Protein AF-A0A954RH42-F1 (afdb_monomer)

Structure (mmCIF, N/CA/C/O backbone):
data_AF-A0A954RH42-F1
#
_entry.id   AF-A0A954RH42-F1
#
loop_
_atom_site.group_PDB
_atom_site.id
_atom_site.type_symbol
_atom_site.label_atom_id
_atom_site.label_alt_id
_atom_site.label_comp_id
_atom_site.label_asym_id
_atom_site.label_entity_id
_atom_site.label_seq_id
_atom_site.pdbx_PDB_ins_code
_atom_site.Cartn_x
_atom_site.Cartn_y
_atom_site.Cartn_z
_atom_site.occupancy
_atom_site.B_iso_or_equiv
_atom_site.auth_seq_id
_atom_site.auth_comp_id
_atom_site.auth_asym_id
_atom_site.auth_atom_id
_atom_site.pdbx_PDB_model_num
ATOM 1 N N . MET A 1 1 ? 5.351 -13.773 -3.159 1.00 61.72 1 MET A N 1
ATOM 2 C CA . MET A 1 1 ? 5.066 -12.357 -2.846 1.00 61.72 1 MET A CA 1
ATOM 3 C C . MET A 1 1 ? 3.568 -12.250 -2.644 1.00 61.72 1 MET A C 1
ATOM 5 O O . MET A 1 1 ? 2.848 -12.523 -3.592 1.00 61.72 1 MET A O 1
ATOM 9 N N . GLN A 1 2 ? 3.104 -11.986 -1.424 1.00 82.44 2 GLN A N 1
ATOM 10 C CA . GLN A 1 2 ? 1.673 -11.911 -1.117 1.00 82.44 2 GLN A CA 1
ATOM 11 C C . GLN A 1 2 ? 1.332 -10.461 -0.787 1.00 82.44 2 GLN A C 1
ATOM 13 O O . GLN A 1 2 ? 1.901 -9.901 0.145 1.00 82.44 2 GLN A O 1
ATOM 18 N N . ILE A 1 3 ? 0.458 -9.848 -1.583 1.00 88.94 3 ILE A N 1
ATOM 19 C CA . ILE A 1 3 ? -0.014 -8.484 -1.335 1.00 88.94 3 ILE A CA 1
ATOM 20 C C . ILE A 1 3 ? -1.004 -8.546 -0.160 1.00 88.94 3 ILE A C 1
ATOM 22 O O . ILE A 1 3 ? -1.892 -9.401 -0.179 1.00 88.94 3 ILE A O 1
ATOM 26 N N . PRO A 1 4 ? -0.865 -7.696 0.874 1.00 91.44 4 PRO A N 1
ATOM 27 C CA . PRO A 1 4 ? -1.839 -7.631 1.955 1.00 91.44 4 PRO A CA 1
ATOM 28 C C . PRO A 1 4 ? -3.216 -7.255 1.401 1.00 91.44 4 PRO A C 1
ATOM 30 O O . PRO A 1 4 ? -3.291 -6.350 0.564 1.00 91.44 4 PRO A O 1
ATOM 33 N N . PRO A 1 5 ? -4.304 -7.891 1.860 1.00 92.81 5 PRO A N 1
ATOM 34 C CA . PRO A 1 5 ? -5.644 -7.634 1.333 1.00 92.81 5 PRO A CA 1
ATOM 35 C C . PRO A 1 5 ? -6.058 -6.162 1.480 1.00 92.81 5 PRO A C 1
ATOM 37 O O . PRO A 1 5 ? -6.729 -5.609 0.613 1.00 92.81 5 PRO A O 1
ATOM 40 N N . GLU A 1 6 ? -5.595 -5.487 2.533 1.00 92.38 6 GLU A N 1
ATOM 41 C CA . GLU A 1 6 ? -5.819 -4.060 2.757 1.00 92.38 6 GLU A CA 1
ATOM 42 C C . GLU A 1 6 ? -5.150 -3.202 1.673 1.00 92.38 6 GLU A C 1
ATOM 44 O O . GLU A 1 6 ? -5.703 -2.179 1.271 1.00 92.38 6 GLU A O 1
ATOM 49 N N . PHE A 1 7 ? -3.983 -3.626 1.172 1.00 94.44 7 PHE A N 1
ATOM 50 C CA . PHE A 1 7 ? -3.280 -2.936 0.092 1.00 94.44 7 PHE A CA 1
ATOM 51 C C . PHE A 1 7 ? -3.897 -3.226 -1.275 1.00 94.44 7 PHE A C 1
ATOM 53 O O . PHE A 1 7 ? -4.089 -2.316 -2.078 1.00 94.44 7 PHE A O 1
ATOM 60 N N . GLU A 1 8 ? -4.276 -4.477 -1.523 1.00 93.81 8 GLU A N 1
ATOM 61 C CA . GLU A 1 8 ? -4.954 -4.871 -2.758 1.00 93.81 8 GLU A CA 1
ATOM 62 C C . GLU A 1 8 ? -6.298 -4.148 -2.932 1.00 93.81 8 GLU A C 1
ATOM 64 O O . GLU A 1 8 ? -6.616 -3.697 -4.036 1.00 93.81 8 GLU A O 1
ATOM 69 N N . ALA A 1 9 ? -7.057 -3.961 -1.848 1.00 93.25 9 ALA A N 1
ATOM 70 C CA . ALA A 1 9 ? -8.326 -3.236 -1.869 1.00 93.25 9 ALA A CA 1
ATOM 71 C C . ALA A 1 9 ? -8.158 -1.769 -2.306 1.00 93.25 9 ALA A C 1
ATOM 73 O O . ALA A 1 9 ? -8.902 -1.278 -3.164 1.00 93.25 9 ALA A O 1
ATOM 74 N N . VAL A 1 10 ? -7.158 -1.064 -1.762 1.00 92.94 10 VAL A N 1
ATOM 75 C CA . VAL A 1 10 ? -6.911 0.345 -2.120 1.00 92.94 10 VAL A CA 1
ATOM 76 C C . VAL A 1 10 ? -6.260 0.499 -3.496 1.00 92.94 10 VAL A C 1
ATOM 78 O O . VAL A 1 10 ? -6.582 1.456 -4.201 1.00 92.94 10 VAL A O 1
ATOM 81 N N . LEU A 1 11 ? -5.417 -0.453 -3.922 1.00 93.44 11 LEU A N 1
ATOM 82 C CA . LEU A 1 11 ? -4.859 -0.49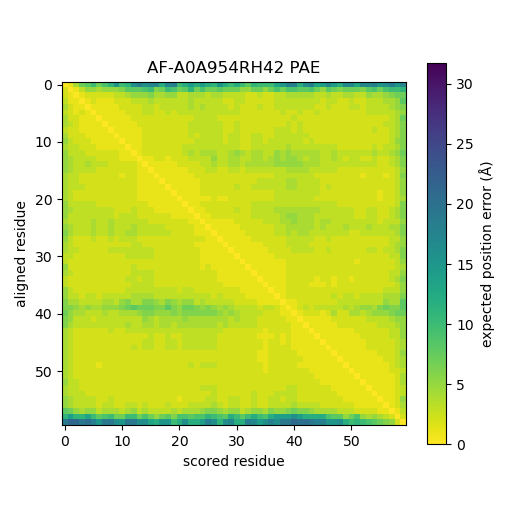9 -5.280 1.00 93.44 11 LEU A CA 1
ATOM 83 C C . LEU A 1 11 ? -5.956 -0.746 -6.318 1.00 93.44 11 LEU 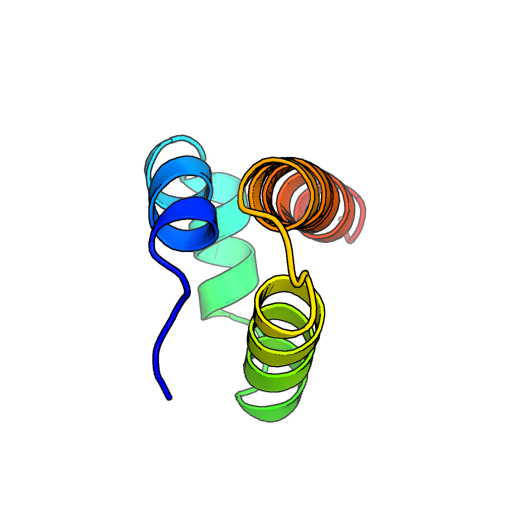A C 1
ATOM 85 O O . LEU A 1 11 ? -5.998 -0.075 -7.343 1.00 93.44 11 LEU A O 1
ATOM 89 N N . SER A 1 12 ? -6.879 -1.670 -6.046 1.00 91.44 12 SER A N 1
ATOM 90 C CA . SER A 1 12 ? -7.998 -1.970 -6.951 1.00 91.44 12 SER A CA 1
ATOM 91 C C . SER A 1 12 ? -8.958 -0.791 -7.103 1.00 91.44 12 SER A C 1
ATOM 93 O O . SER A 1 12 ? -9.559 -0.623 -8.160 1.00 91.44 12 SER A O 1
ATOM 95 N N . SER A 1 13 ? -9.062 0.049 -6.071 1.00 93.12 13 SER A N 1
ATOM 96 C CA . SER A 1 13 ? -9.853 1.284 -6.108 1.00 93.12 13 SER A CA 1
ATOM 97 C C . SER A 1 13 ? -9.150 2.427 -6.859 1.00 93.12 13 SER A C 1
ATOM 99 O O . SER A 1 13 ? -9.810 3.380 -7.264 1.00 93.12 13 SER A O 1
ATOM 101 N N . ASN A 1 14 ? -7.828 2.345 -7.066 1.00 93.44 14 ASN A N 1
ATOM 102 C CA . ASN A 1 14 ? -7.012 3.386 -7.697 1.00 93.44 14 ASN A CA 1
ATOM 103 C C . ASN A 1 14 ? -6.182 2.817 -8.857 1.00 93.44 14 ASN A C 1
ATOM 105 O O . ASN A 1 14 ? -5.008 2.476 -8.705 1.00 93.44 14 ASN A O 1
ATOM 109 N N . THR A 1 15 ? -6.774 2.772 -10.051 1.00 92.19 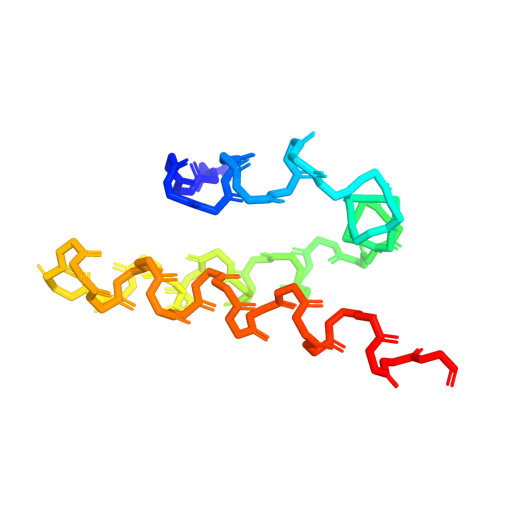15 THR A N 1
ATOM 110 C CA . THR A 1 15 ? -6.140 2.214 -11.259 1.00 92.19 15 THR A CA 1
ATOM 111 C C . THR A 1 15 ? -4.806 2.882 -11.622 1.00 92.19 15 THR A C 1
ATOM 113 O O . THR A 1 15 ? -3.891 2.203 -12.092 1.00 92.19 15 THR A O 1
ATOM 116 N N . GLU A 1 16 ? -4.658 4.193 -11.391 1.00 93.12 16 GLU A N 1
ATOM 117 C CA . GLU A 1 16 ? -3.395 4.910 -11.633 1.00 93.12 16 GLU A CA 1
ATOM 118 C C . GLU A 1 16 ? -2.289 4.412 -10.694 1.00 93.12 16 GLU A C 1
ATOM 120 O O . GLU A 1 16 ? -1.237 3.975 -11.160 1.00 93.12 16 GLU A O 1
ATOM 125 N N . ALA A 1 17 ? -2.560 4.368 -9.387 1.00 93.62 17 ALA A N 1
ATOM 126 C CA . ALA A 1 17 ? -1.615 3.863 -8.394 1.00 93.62 17 ALA A CA 1
ATOM 127 C C . ALA A 1 17 ? -1.268 2.388 -8.630 1.00 93.62 17 ALA A C 1
ATOM 129 O O . ALA A 1 17 ? -0.103 2.011 -8.525 1.00 93.62 17 ALA A O 1
ATOM 130 N N . LYS A 1 18 ? -2.248 1.565 -9.028 1.00 93.81 18 LYS A N 1
ATOM 131 C CA . LYS A 1 18 ? -2.010 0.177 -9.442 1.00 93.81 18 LYS A CA 1
ATOM 132 C C . LYS A 1 18 ? -1.056 0.095 -10.631 1.00 93.81 18 LYS A C 1
ATOM 134 O O . LYS A 1 18 ? -0.101 -0.669 -10.593 1.00 93.81 18 LYS A O 1
ATOM 139 N N . THR A 1 19 ? -1.264 0.920 -11.654 1.00 93.88 19 THR A N 1
ATOM 140 C CA . THR A 1 19 ? -0.390 0.955 -12.836 1.00 93.88 19 THR A CA 1
ATOM 141 C C . THR A 1 19 ? 1.034 1.380 -12.473 1.00 93.88 19 THR A C 1
ATOM 143 O O . THR A 1 19 ? 1.995 0.805 -12.982 1.00 93.88 19 THR A O 1
ATOM 146 N N . LEU A 1 20 ? 1.189 2.371 -11.589 1.00 93.88 20 LEU A N 1
ATOM 147 C CA . LEU A 1 20 ? 2.498 2.805 -11.094 1.00 93.88 20 LEU A CA 1
ATOM 148 C C . LEU A 1 20 ? 3.174 1.696 -10.283 1.00 93.88 20 LEU A C 1
ATOM 150 O O . LEU A 1 20 ? 4.327 1.365 -10.548 1.00 93.88 20 LEU A O 1
ATOM 154 N N . PHE A 1 21 ? 2.438 1.062 -9.370 1.00 93.44 21 PHE A N 1
ATOM 155 C CA . PHE A 1 21 ? 2.921 -0.064 -8.577 1.00 93.44 21 PHE A CA 1
ATOM 156 C C . PHE A 1 21 ? 3.361 -1.245 -9.452 1.00 93.44 21 PHE A C 1
ATOM 158 O O . PHE A 1 21 ? 4.451 -1.779 -9.261 1.00 93.44 21 PHE A O 1
ATOM 165 N N . ASP A 1 22 ? 2.570 -1.617 -10.459 1.00 91.56 22 ASP A N 1
ATOM 166 C CA . ASP A 1 22 ? 2.880 -2.719 -11.376 1.00 91.56 22 ASP A CA 1
ATOM 167 C C . ASP A 1 22 ? 4.116 -2.428 -12.246 1.00 91.56 22 ASP A C 1
ATOM 169 O O . ASP A 1 22 ? 4.845 -3.351 -12.618 1.00 91.56 22 ASP A O 1
ATOM 173 N N . ARG A 1 23 ? 4.410 -1.149 -12.520 1.00 93.44 23 ARG A N 1
ATOM 174 C CA . ARG A 1 23 ? 5.633 -0.713 -13.217 1.00 93.44 23 ARG A CA 1
ATOM 175 C C . ARG A 1 23 ? 6.876 -0.708 -12.330 1.00 93.44 23 ARG A C 1
ATOM 177 O O . ARG A 1 23 ? 7.985 -0.724 -12.866 1.00 93.44 23 ARG A O 1
ATOM 184 N N . LEU A 1 24 ? 6.727 -0.685 -11.004 1.00 91.81 24 LEU A N 1
ATOM 185 C CA . LEU A 1 24 ? 7.874 -0.686 -10.101 1.00 91.81 24 LEU A CA 1
ATOM 186 C C . LEU A 1 24 ? 8.669 -1.998 -10.200 1.00 91.81 24 LEU A C 1
ATOM 188 O O . LEU A 1 24 ? 8.089 -3.076 -10.357 1.00 91.81 24 LEU A O 1
ATOM 192 N N . PRO A 1 25 ? 10.000 -1.944 -10.022 1.00 94.00 25 PRO A N 1
ATOM 193 C CA . PRO A 1 25 ? 10.816 -3.135 -9.839 1.00 94.00 25 PRO A CA 1
ATOM 194 C C . PRO A 1 25 ? 10.295 -4.043 -8.707 1.00 94.00 25 PRO A C 1
ATOM 196 O O . PRO A 1 25 ? 9.772 -3.544 -7.704 1.00 94.00 25 PRO A O 1
ATOM 199 N N . PRO A 1 26 ? 10.487 -5.375 -8.802 1.00 91.69 26 PRO A N 1
ATOM 200 C CA . PRO A 1 26 ? 10.059 -6.316 -7.765 1.00 91.69 26 PRO A CA 1
ATOM 201 C C . PRO A 1 26 ? 10.586 -6.001 -6.355 1.00 91.69 26 PRO A C 1
ATOM 203 O O . PRO A 1 26 ? 9.888 -6.276 -5.379 1.00 91.69 26 PRO A O 1
ATOM 206 N N . SER A 1 27 ? 11.782 -5.413 -6.232 1.00 93.25 27 SER A N 1
ATOM 207 C C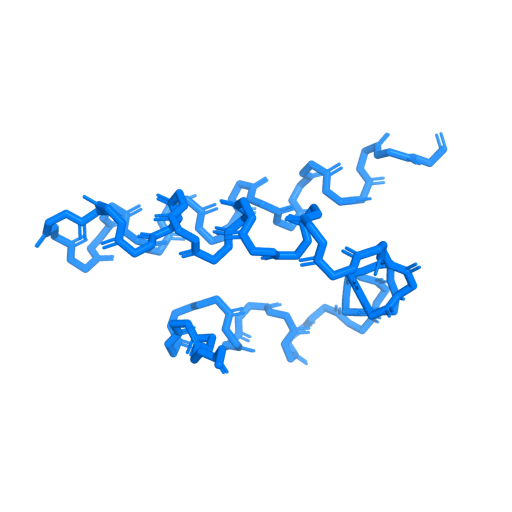A . SER A 1 27 ? 12.352 -4.974 -4.950 1.00 93.25 27 SER A CA 1
ATOM 208 C C . SER A 1 27 ? 11.491 -3.897 -4.286 1.00 93.25 27 SER A C 1
ATOM 210 O O . SER A 1 27 ? 11.006 -4.114 -3.180 1.00 93.25 27 SER A O 1
ATOM 212 N N . HIS A 1 28 ? 11.189 -2.806 -4.995 1.00 91.50 28 HIS A N 1
ATOM 213 C CA . HIS A 1 28 ? 10.346 -1.722 -4.481 1.00 91.50 28 HIS A CA 1
ATOM 214 C C . HIS A 1 28 ? 8.932 -2.205 -4.152 1.00 91.50 28 HIS A C 1
ATOM 216 O O . HIS A 1 28 ? 8.381 -1.870 -3.107 1.00 91.50 28 HIS A O 1
ATOM 222 N N . ARG A 1 29 ? 8.345 -3.064 -4.998 1.00 93.88 29 ARG A N 1
ATOM 223 C CA . ARG A 1 29 ? 7.046 -3.679 -4.678 1.00 93.88 29 ARG A CA 1
ATOM 224 C C . ARG A 1 29 ? 7.100 -4.485 -3.377 1.00 93.88 29 ARG A C 1
ATOM 226 O O . ARG A 1 29 ? 6.148 -4.453 -2.603 1.00 93.88 29 ARG A O 1
ATOM 233 N N . SER A 1 30 ? 8.203 -5.196 -3.133 1.00 93.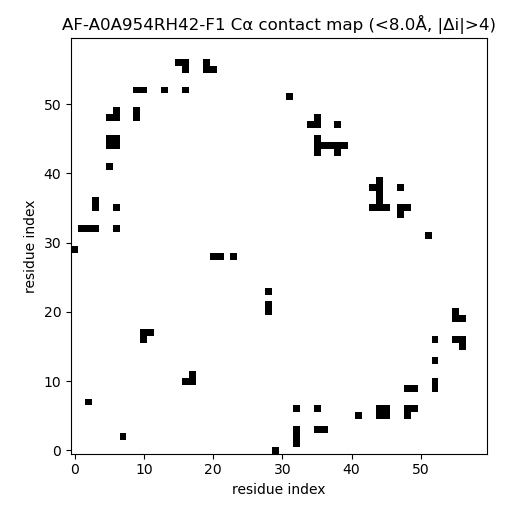81 30 SER A N 1
ATOM 234 C CA . SER A 1 30 ? 8.398 -5.979 -1.904 1.00 93.81 30 SER A CA 1
ATOM 235 C C . SER A 1 30 ? 8.533 -5.086 -0.681 1.00 93.81 30 SER A C 1
ATOM 237 O O . SER A 1 30 ? 7.981 -5.419 0.360 1.00 93.81 30 SER A O 1
ATOM 239 N N . GLU A 1 31 ? 9.204 -3.942 -0.806 1.00 94.62 31 G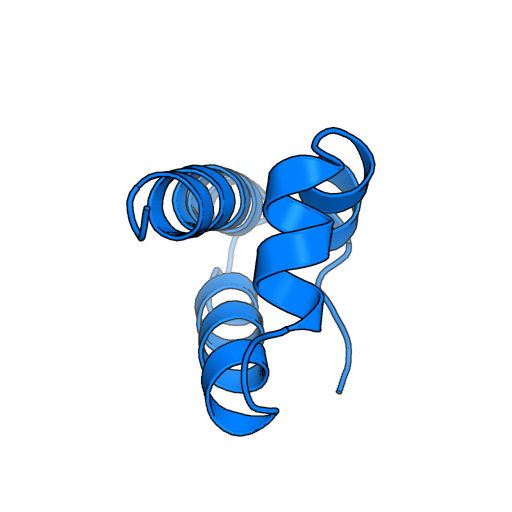LU A N 1
ATOM 240 C CA . GLU A 1 31 ? 9.323 -2.962 0.276 1.00 94.62 31 GLU A CA 1
ATOM 241 C C . GLU A 1 31 ? 7.955 -2.433 0.711 1.00 94.62 31 GLU A C 1
ATOM 243 O O . GLU A 1 31 ? 7.644 -2.487 1.899 1.00 94.62 31 GLU A O 1
ATOM 248 N N . TYR A 1 32 ? 7.093 -2.027 -0.229 1.00 94.44 32 TYR A N 1
ATOM 249 C CA . TYR A 1 32 ? 5.724 -1.606 0.096 1.00 94.44 32 TYR A CA 1
ATOM 250 C C . TYR A 1 32 ? 4.916 -2.725 0.762 1.00 94.44 32 TYR A C 1
ATOM 252 O O . TYR A 1 32 ? 4.269 -2.502 1.785 1.00 94.44 32 TYR A O 1
ATOM 260 N N . ILE A 1 33 ? 4.973 -3.943 0.213 1.00 94.38 33 ILE A N 1
ATOM 261 C CA . ILE A 1 33 ? 4.272 -5.109 0.767 1.00 94.38 33 ILE A CA 1
ATOM 262 C C . ILE A 1 33 ? 4.742 -5.410 2.193 1.00 94.38 33 ILE A C 1
ATOM 264 O O . ILE A 1 33 ? 3.908 -5.610 3.078 1.00 94.38 33 ILE A O 1
ATOM 268 N N . ASN A 1 34 ? 6.054 -5.424 2.429 1.00 94.50 34 ASN A N 1
ATOM 269 C CA . ASN A 1 34 ? 6.636 -5.703 3.738 1.00 94.50 34 ASN A CA 1
ATOM 270 C C . ASN A 1 34 ? 6.287 -4.596 4.731 1.00 94.50 34 ASN A C 1
ATOM 272 O O . ASN A 1 34 ? 5.780 -4.886 5.811 1.00 94.50 34 ASN A O 1
ATOM 276 N N . TRP A 1 35 ? 6.448 -3.332 4.337 1.00 95.12 35 TRP A N 1
ATOM 277 C CA . TRP A 1 35 ? 6.107 -2.186 5.171 1.00 95.12 35 TRP A CA 1
ATOM 278 C C . TRP A 1 35 ? 4.635 -2.199 5.586 1.00 95.12 35 TRP A C 1
ATOM 280 O O . TRP A 1 35 ? 4.314 -1.956 6.748 1.00 95.12 35 TRP A O 1
ATOM 290 N N . ILE A 1 36 ? 3.713 -2.535 4.686 1.0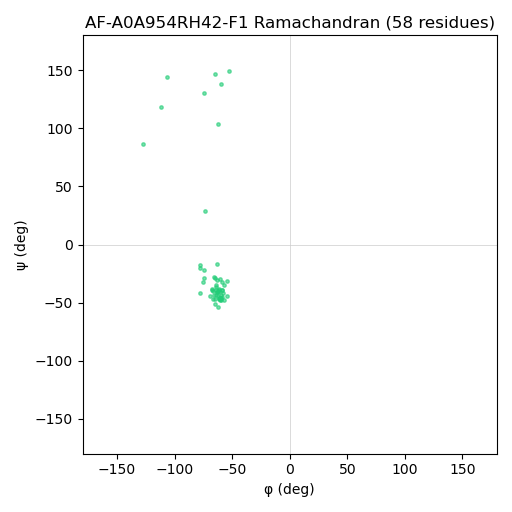0 94.88 36 ILE A N 1
ATOM 291 C CA . ILE A 1 36 ? 2.297 -2.653 5.048 1.00 94.88 36 ILE A CA 1
ATOM 292 C C . ILE A 1 36 ? 2.081 -3.870 5.957 1.00 94.88 36 ILE A C 1
ATOM 294 O O . ILE A 1 36 ? 1.430 -3.741 6.991 1.00 94.88 36 ILE A O 1
ATOM 298 N N . SER A 1 37 ? 2.680 -5.022 5.639 1.00 93.19 37 SER A N 1
ATOM 299 C CA . SER A 1 37 ? 2.543 -6.271 6.411 1.00 93.19 37 SER A CA 1
ATOM 300 C C . SER A 1 37 ? 3.081 -6.178 7.842 1.00 93.19 37 SER A C 1
ATOM 302 O O . SER A 1 37 ? 2.546 -6.817 8.744 1.00 93.19 37 SER A O 1
ATOM 304 N N . GLU A 1 38 ? 4.102 -5.354 8.080 1.00 93.5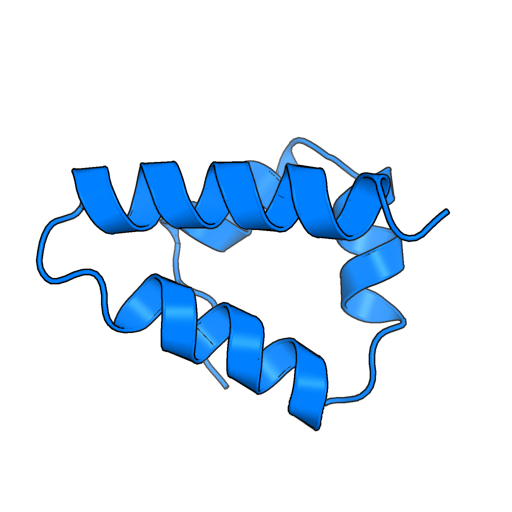0 38 GLU A N 1
ATOM 305 C CA . GLU A 1 38 ? 4.661 -5.089 9.412 1.00 93.50 38 GLU A CA 1
ATOM 306 C C . GLU A 1 38 ? 3.662 -4.423 10.376 1.00 93.50 38 GLU A C 1
ATOM 308 O O . GLU A 1 38 ? 3.862 -4.428 11.596 1.00 93.50 38 GLU A O 1
ATOM 313 N N . GLY A 1 39 ? 2.571 -3.846 9.861 1.00 93.88 39 GLY A N 1
ATOM 314 C CA . GLY A 1 39 ? 1.478 -3.342 10.681 1.00 93.88 39 GLY A CA 1
ATOM 315 C C . GLY A 1 39 ? 0.812 -4.472 11.473 1.00 93.88 39 GLY A C 1
ATOM 316 O O . GLY A 1 39 ? -0.000 -5.231 10.945 1.00 93.88 39 GLY A O 1
ATOM 317 N N . LYS A 1 40 ? 1.111 -4.558 12.778 1.00 89.19 40 LYS A N 1
ATOM 318 C CA . LYS A 1 40 ? 0.537 -5.582 13.676 1.00 89.19 40 LYS A CA 1
ATOM 319 C C . LYS A 1 40 ? -0.989 -5.508 13.785 1.00 89.19 40 LYS A C 1
ATOM 321 O O . LYS A 1 40 ? -1.630 -6.523 14.035 1.00 89.19 40 LYS A O 1
ATOM 326 N N . ARG A 1 41 ? -1.566 -4.314 13.627 1.00 94.06 41 ARG A N 1
ATOM 327 C CA . ARG A 1 41 ? -3.015 -4.074 13.662 1.00 94.06 41 ARG A CA 1
ATOM 328 C C . ARG A 1 41 ? -3.534 -3.811 12.258 1.00 94.06 41 ARG A C 1
ATOM 330 O O . ARG A 1 41 ? -2.871 -3.123 11.484 1.00 94.06 41 ARG A O 1
ATOM 337 N N . GLU A 1 42 ? -4.739 -4.293 11.979 1.00 91.44 42 GLU A N 1
ATOM 338 C CA . GLU A 1 42 ? -5.430 -4.070 10.706 1.00 91.44 42 GLU A CA 1
ATOM 339 C C . GLU A 1 42 ? -5.548 -2.576 10.376 1.00 91.44 42 GLU A C 1
ATOM 341 O O . GLU A 1 42 ? -5.199 -2.168 9.273 1.00 91.44 42 GLU A O 1
ATOM 346 N N . ASP A 1 43 ? -5.910 -1.739 11.353 1.00 93.25 43 ASP A N 1
ATOM 347 C CA . ASP A 1 43 ? -5.992 -0.285 11.160 1.00 93.25 43 ASP A CA 1
ATOM 348 C C . ASP A 1 43 ? -4.654 0.320 10.720 1.00 93.25 43 ASP A C 1
ATOM 350 O O . ASP A 1 43 ? -4.606 1.176 9.842 1.00 93.25 43 ASP A O 1
ATOM 354 N N . THR A 1 44 ? -3.537 -0.162 11.276 1.00 94.50 44 THR A N 1
ATOM 355 C CA . THR A 1 44 ? -2.201 0.287 10.864 1.00 94.50 44 THR A CA 1
ATOM 356 C C . THR A 1 44 ? -1.892 -0.140 9.433 1.00 94.50 44 THR A C 1
ATOM 358 O O . THR A 1 44 ? -1.326 0.653 8.681 1.00 94.50 44 THR A O 1
ATOM 361 N N . ARG A 1 45 ? -2.275 -1.362 9.037 1.00 95.19 45 ARG A N 1
ATOM 362 C CA . ARG A 1 45 ? -2.103 -1.834 7.656 1.00 95.19 45 ARG A CA 1
ATOM 363 C C . ARG A 1 45 ? -2.935 -1.011 6.683 1.00 95.19 45 ARG A C 1
ATOM 365 O O . ARG A 1 45 ? -2.395 -0.584 5.671 1.00 95.19 45 ARG A O 1
ATOM 372 N N . LYS A 1 46 ? -4.190 -0.702 7.020 1.00 95.00 46 LYS A N 1
ATOM 373 C CA . LYS A 1 46 ? -5.063 0.177 6.224 1.00 95.00 46 LYS A CA 1
ATOM 374 C C . LYS A 1 46 ? -4.475 1.577 6.069 1.00 95.00 46 LYS A C 1
ATOM 376 O O . LYS A 1 46 ? -4.383 2.069 4.948 1.00 95.00 46 LYS A O 1
ATOM 381 N N . SER A 1 47 ? -4.006 2.191 7.157 1.00 95.69 47 SER A N 1
ATOM 382 C CA . SER A 1 47 ? 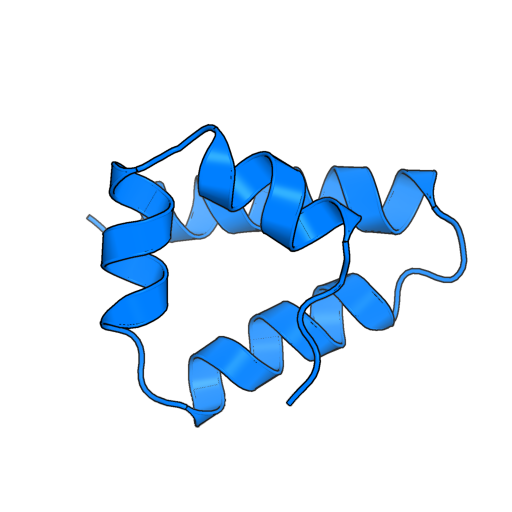-3.377 3.515 7.093 1.00 95.69 47 SER A CA 1
ATOM 383 C C . SER A 1 47 ? -2.090 3.510 6.263 1.00 95.69 47 SER A C 1
ATOM 385 O O . SER A 1 47 ? -1.875 4.420 5.468 1.00 95.69 47 SER A O 1
ATOM 387 N N . ARG A 1 48 ? -1.242 2.477 6.391 1.00 96.31 48 ARG A N 1
ATOM 388 C CA . ARG A 1 48 ? -0.035 2.327 5.556 1.00 96.31 48 ARG A CA 1
ATOM 389 C C . ARG A 1 48 ? -0.377 2.059 4.092 1.00 96.31 48 ARG A C 1
ATOM 391 O O . ARG A 1 48 ? 0.271 2.620 3.220 1.00 96.31 48 ARG A O 1
ATOM 398 N N . ALA A 1 49 ? -1.399 1.254 3.818 1.00 95.56 49 ALA A N 1
ATOM 399 C CA . ALA A 1 49 ? -1.882 0.984 2.470 1.00 95.56 49 ALA A CA 1
ATOM 400 C C . ALA A 1 49 ? -2.383 2.263 1.786 1.00 95.56 49 ALA A C 1
ATOM 402 O O . ALA A 1 49 ? -1.968 2.555 0.668 1.00 95.56 49 ALA A O 1
ATOM 403 N N . ALA A 1 50 ? -3.199 3.067 2.474 1.00 95.00 50 ALA A N 1
ATOM 404 C CA . ALA A 1 50 ? -3.618 4.377 1.980 1.00 95.00 50 ALA A CA 1
ATOM 405 C C . ALA A 1 50 ? -2.409 5.296 1.733 1.00 95.00 50 ALA A C 1
ATOM 407 O O . ALA A 1 50 ? -2.298 5.903 0.669 1.00 95.00 50 ALA A O 1
ATOM 408 N N . LYS A 1 51 ? -1.446 5.317 2.665 1.00 95.75 51 LYS A N 1
ATOM 409 C CA . LYS A 1 51 ? -0.222 6.110 2.513 1.00 95.75 51 LYS A CA 1
ATOM 410 C C . LYS A 1 51 ? 0.641 5.657 1.334 1.00 95.75 51 LYS A C 1
ATOM 412 O O . LYS A 1 51 ? 1.216 6.493 0.649 1.00 95.75 51 LYS A O 1
ATOM 417 N N . ALA A 1 52 ? 0.714 4.355 1.069 1.00 95.00 52 ALA A N 1
ATOM 418 C CA . ALA A 1 52 ? 1.433 3.818 -0.079 1.00 95.00 52 ALA A CA 1
ATOM 419 C C . ALA A 1 52 ? 0.825 4.304 -1.402 1.00 95.00 52 ALA A C 1
ATOM 421 O O . ALA A 1 52 ? 1.571 4.662 -2.306 1.00 95.00 52 ALA A O 1
ATOM 422 N N . ILE A 1 53 ? -0.508 4.384 -1.503 1.00 94.75 53 ILE A N 1
ATOM 423 C CA . ILE A 1 53 ? -1.182 4.967 -2.674 1.00 94.75 53 ILE A CA 1
ATOM 424 C C . ILE A 1 53 ? -0.789 6.435 -2.856 1.00 94.75 53 ILE A C 1
ATOM 426 O O . ILE A 1 53 ? -0.422 6.817 -3.963 1.00 94.75 53 ILE A O 1
ATOM 430 N N . GLU A 1 54 ? -0.801 7.237 -1.786 1.00 94.25 54 GLU A N 1
ATOM 431 C CA . GLU A 1 54 ? -0.342 8.633 -1.850 1.00 94.25 54 GLU A CA 1
ATOM 432 C C . GLU A 1 54 ? 1.102 8.729 -2.359 1.00 94.25 54 GLU A C 1
ATOM 434 O O . GLU A 1 54 ? 1.366 9.490 -3.279 1.00 94.25 54 GLU A O 1
ATOM 439 N N . MET A 1 55 ? 2.024 7.926 -1.817 1.00 93.31 55 MET A N 1
ATOM 440 C CA . MET A 1 55 ? 3.438 7.935 -2.224 1.00 93.31 55 MET A CA 1
ATOM 441 C C . MET A 1 55 ? 3.643 7.508 -3.682 1.00 93.31 55 MET A C 1
ATOM 443 O O . MET A 1 55 ? 4.477 8.076 -4.386 1.00 93.31 55 MET A O 1
ATOM 447 N N . LEU A 1 56 ? 2.882 6.511 -4.143 1.00 93.25 56 LEU A N 1
ATOM 448 C CA . LEU A 1 56 ? 2.909 6.072 -5.537 1.00 93.25 56 LEU A CA 1
ATOM 449 C C . LEU A 1 56 ? 2.455 7.196 -6.470 1.00 93.25 56 LEU A C 1
ATOM 451 O O . LEU A 1 56 ? 3.098 7.419 -7.489 1.00 93.25 56 LEU A O 1
ATOM 455 N N . LEU A 1 57 ? 1.378 7.902 -6.118 1.00 90.88 57 LEU A N 1
ATOM 456 C CA . LEU A 1 57 ? 0.825 8.997 -6.920 1.00 90.88 57 LEU A CA 1
ATOM 457 C C . LEU A 1 57 ? 1.663 10.284 -6.849 1.00 90.88 57 LEU A C 1
ATOM 459 O O . LEU A 1 57 ? 1.673 11.039 -7.816 1.00 90.88 57 LEU A O 1
ATOM 463 N N . ASP A 1 58 ? 2.362 10.520 -5.736 1.00 91.62 58 ASP A N 1
ATOM 464 C CA . ASP A 1 58 ? 3.268 11.661 -5.539 1.00 91.62 58 ASP A CA 1
ATOM 465 C C . ASP A 1 58 ? 4.592 11.500 -6.304 1.00 91.62 58 ASP A C 1
ATOM 467 O O . ASP A 1 58 ? 5.239 12.481 -6.647 1.00 91.62 58 ASP A O 1
ATOM 471 N N . SER A 1 59 ? 4.972 10.266 -6.656 1.00 73.75 59 SER A N 1
ATOM 472 C CA . SER A 1 59 ? 6.178 9.961 -7.446 1.00 73.75 59 SER A CA 1
ATOM 473 C C . SER A 1 59 ? 6.049 10.325 -8.944 1.00 73.75 59 SER A C 1
ATOM 475 O O . SER A 1 59 ? 6.640 9.651 -9.792 1.00 73.75 59 SER A O 1
ATOM 477 N N . LYS A 1 60 ? 5.239 11.339 -9.278 1.00 54.22 60 LYS A N 1
ATOM 478 C CA . LYS A 1 60 ? 4.918 11.785 -10.642 1.00 54.22 60 LYS A CA 1
ATOM 479 C C . LYS A 1 60 ? 5.872 12.859 -11.158 1.00 54.22 60 LYS A C 1
ATOM 481 O O . LYS A 1 60 ? 6.327 13.697 -10.352 1.00 54.22 60 LYS A O 1
#

Mean predicted aligned error: 2.97 Å

Foldseek 3Di:
DDAPPLLVVVLVVPVQLVVLLVPDDPVVVVVLRVCLVPPPDPVSSNVSSVVSSVVSVVVD

Radius of gyration: 10.38 Å; Cα contacts (8 Å, |Δi|>4): 48; chains: 1; bounding box: 22×24×27 Å

Secondary structure (DSSP, 8-state):
----HHHHHHHHH-HHHHHHHHHS-HHHHHHHHHHHHT-SSHHHHHHHHHHHHHHHHH--

Sequence (60 aa):
MQIPPEFEAVLSSNTEAKTLFDRLPPSHRSEYINWISEGKREDTRKSRAAKAIEMLLDSK

pLDDT: mean 91.75, std 7.08, range [54.22, 96.31]

Solvent-accessible surface area (backbone atoms only — not comparable to full-atom values): 3369 Å² total; per-residue (Å²): 139,77,74,48,68,55,39,52,54,57,33,72,74,31,64,66,37,35,54,51,52,72,68,44,56,71,66,60,48,47,51,55,37,48,61,27,62,67,34,89,43,69,68,50,20,40,53,43,28,55,49,49,44,51,54,52,59,65,73,110